Protein AF-C6SZW9-F1 (afdb_monomer)

pLDDT: mean 79.74, std 13.49, range [48.38, 97.56]

Sequence (82 aa):
MADDFEFADKVPPSFDRAGSKGFNPALIVLLLVGGLLLTFLIGNYVLYTYAQKTLPPRKKKPVSKKKMKKERLKQGVSAPGE

Organism: Glycine max (NCBI:txid3847)

Radius of gyration: 36.49 Å; Cα contacts (8 Å, |Δi|>4): 7; chains: 1; bounding box: 55×39×103 Å

Foldseek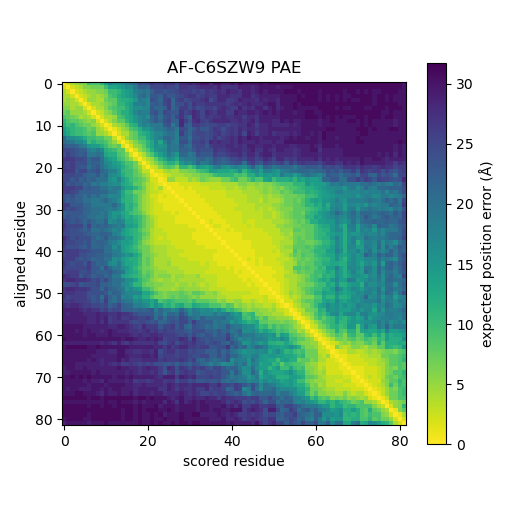 3Di:
DVVVVVVVVVDPPDPCVVPCPDDDVVVVVCCVVVVVVVCVVVVVVVVVVVCVVVPDDPPDDPDPPVNVVVVCVVVVPDDPPD

InterPro domains:
  IPR006779 DNA binding protein S1FA [PF04689] (19-82)
  IPR006779 DNA binding protein S1FA [PTHR35298] (7-82)

Mean predicted aligned error: 17.08 Å

Solvent-accessible surface area (backbone atoms only — not comparable to full-atom values): 5258 Å² total; per-residue (Å²): 126,71,73,67,62,64,58,68,78,63,66,72,86,60,77,73,74,68,59,84,74,69,80,54,68,68,58,54,50,48,50,52,54,51,47,51,51,50,50,50,52,52,51,49,51,53,50,50,54,50,47,63,74,67,51,73,80,73,81,69,75,85,68,54,69,69,57,50,52,55,51,37,56,74,70,67,54,72,72,95,84,123

Structure (mmCIF, N/CA/C/O backbone):
data_AF-C6SZW9-F1
#
_entry.id   AF-C6SZW9-F1
#
loop_
_atom_site.group_PDB
_atom_site.id
_atom_site.type_symbol
_atom_site.label_atom_id
_atom_site.label_alt_id
_atom_site.label_comp_id
_atom_site.label_asym_id
_atom_site.label_entity_id
_atom_site.label_seq_id
_atom_site.pdbx_PDB_ins_code
_atom_site.Cartn_x
_atom_site.Cartn_y
_atom_site.Cartn_z
_atom_site.occupancy
_atom_site.B_iso_or_equiv
_atom_site.auth_seq_id
_atom_site.auth_comp_id
_atom_site.auth_asym_id
_atom_site.auth_atom_id
_atom_site.pdbx_PDB_model_num
ATOM 1 N N . MET A 1 1 ? 5.322 32.267 -63.410 1.00 60.69 1 MET A N 1
ATOM 2 C CA . MET A 1 1 ? 6.199 31.134 -63.038 1.00 60.69 1 MET A CA 1
ATOM 3 C C . MET A 1 1 ? 7.134 31.453 -61.873 1.00 60.69 1 MET A C 1
ATOM 5 O O . MET A 1 1 ? 7.688 30.511 -61.337 1.00 60.69 1 MET A O 1
ATOM 9 N N . ALA A 1 2 ? 7.320 32.718 -61.461 1.00 63.59 2 ALA A N 1
ATOM 10 C CA . ALA A 1 2 ? 8.069 33.046 -60.239 1.00 63.59 2 ALA A CA 1
ATOM 11 C C . ALA A 1 2 ? 7.212 32.905 -58.963 1.00 63.59 2 ALA A C 1
ATOM 13 O O . ALA A 1 2 ? 7.737 32.560 -57.911 1.00 63.59 2 ALA A O 1
ATOM 14 N N . ASP A 1 3 ? 5.894 33.087 -59.079 1.00 63.72 3 ASP A N 1
ATOM 15 C CA . ASP A 1 3 ? 4.966 33.091 -57.938 1.00 63.72 3 ASP A CA 1
ATOM 16 C C . ASP A 1 3 ? 4.702 31.690 -57.349 1.00 63.72 3 ASP A C 1
ATOM 18 O O . ASP A 1 3 ? 4.313 31.560 -56.190 1.00 63.72 3 ASP A O 1
ATOM 22 N N . ASP A 1 4 ? 4.970 30.626 -58.117 1.00 62.19 4 ASP A N 1
ATOM 23 C CA . ASP A 1 4 ? 4.804 29.236 -57.668 1.00 62.19 4 ASP A CA 1
ATOM 24 C C . ASP A 1 4 ? 5.937 28.773 -56.731 1.00 62.19 4 ASP A C 1
ATOM 26 O O . ASP A 1 4 ? 5.742 27.879 -55.906 1.00 62.19 4 ASP A O 1
ATOM 30 N N . PHE A 1 5 ? 7.122 29.390 -56.818 1.00 62.62 5 PHE A N 1
ATOM 31 C CA . PHE A 1 5 ? 8.280 29.016 -55.997 1.00 62.62 5 PHE A CA 1
ATOM 32 C C . PHE A 1 5 ? 8.220 29.608 -54.583 1.00 62.62 5 PHE A C 1
ATOM 34 O O . PHE A 1 5 ? 8.722 28.994 -53.646 1.00 62.62 5 PHE A O 1
ATOM 41 N N . GLU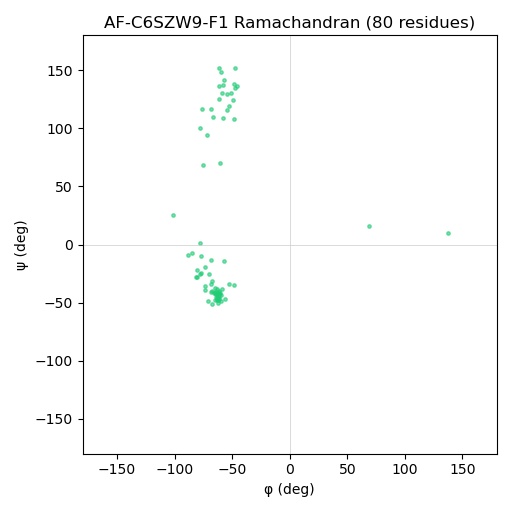 A 1 6 ? 7.568 30.759 -54.397 1.00 64.69 6 GLU A N 1
ATOM 42 C CA . GLU A 1 6 ? 7.497 31.438 -53.095 1.00 64.69 6 GLU A CA 1
ATOM 43 C C . GLU A 1 6 ? 6.472 30.791 -52.140 1.00 64.69 6 GLU A C 1
ATOM 45 O O . GLU A 1 6 ? 6.614 30.844 -50.917 1.00 64.69 6 GLU A O 1
ATOM 50 N N . PHE A 1 7 ? 5.449 30.118 -52.682 1.00 62.47 7 PHE A N 1
ATOM 51 C CA . PHE A 1 7 ? 4.442 29.410 -51.882 1.00 62.47 7 PHE A CA 1
ATOM 52 C C . PHE A 1 7 ? 4.914 28.027 -51.397 1.00 62.47 7 PHE A C 1
ATOM 54 O O . PHE A 1 7 ? 4.405 27.524 -50.392 1.00 62.47 7 PHE A O 1
ATOM 61 N N . ALA A 1 8 ? 5.912 27.429 -52.058 1.00 62.88 8 ALA A N 1
ATOM 62 C CA . ALA A 1 8 ? 6.480 26.131 -51.685 1.00 62.88 8 ALA A CA 1
ATOM 63 C C . ALA A 1 8 ? 7.303 26.177 -50.380 1.00 62.88 8 ALA A C 1
ATOM 65 O O . ALA A 1 8 ? 7.371 25.176 -49.669 1.00 62.88 8 ALA A O 1
ATOM 66 N N . ASP A 1 9 ? 7.853 27.340 -50.017 1.00 66.06 9 ASP A N 1
ATOM 67 C CA . ASP A 1 9 ? 8.589 27.542 -48.757 1.00 66.06 9 ASP A CA 1
ATOM 68 C C . ASP A 1 9 ? 7.676 27.881 -47.562 1.00 66.06 9 ASP A C 1
ATOM 70 O O . ASP A 1 9 ? 8.115 27.905 -46.411 1.00 66.06 9 ASP A O 1
ATOM 74 N N . LYS A 1 10 ? 6.375 28.098 -47.804 1.00 67.88 10 LYS A N 1
ATOM 75 C CA . LYS A 1 10 ? 5.374 28.456 -46.783 1.00 67.88 10 LYS A CA 1
ATOM 76 C C . LYS A 1 10 ? 4.496 27.287 -46.329 1.00 67.88 10 LYS A C 1
ATOM 78 O O . LYS A 1 10 ? 3.388 27.497 -45.836 1.00 67.88 10 LYS A O 1
ATOM 83 N N . VAL A 1 11 ? 4.982 26.052 -46.451 1.00 68.75 11 VAL A N 1
ATOM 84 C CA . VAL A 1 11 ? 4.276 24.877 -45.919 1.00 68.75 11 VAL A CA 1
ATOM 85 C C . VAL A 1 11 ? 4.304 24.937 -44.383 1.00 68.75 11 VAL A C 1
ATOM 87 O O . VAL A 1 11 ? 5.392 24.896 -43.797 1.00 68.75 11 VAL 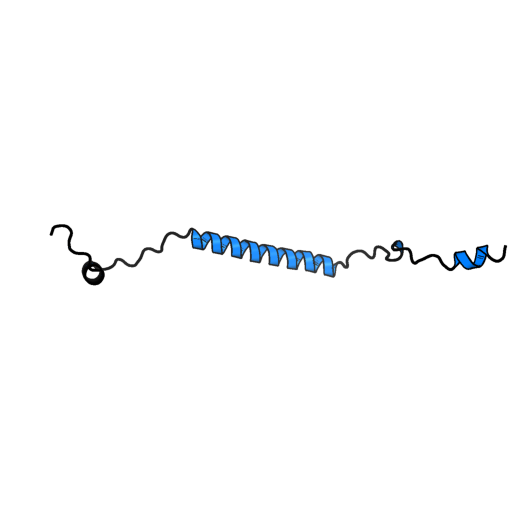A O 1
ATOM 90 N N . PRO A 1 12 ? 3.144 25.046 -43.701 1.00 71.69 12 PRO A N 1
ATOM 91 C CA . PRO A 1 12 ? 3.100 25.072 -42.244 1.00 71.69 12 PRO A CA 1
ATOM 92 C C . PRO A 1 12 ? 3.714 23.781 -41.687 1.00 71.69 12 PRO A C 1
ATOM 94 O O . PRO A 1 12 ? 3.617 22.735 -42.333 1.00 71.69 12 PRO A O 1
ATOM 97 N N . PRO A 1 13 ? 4.359 23.818 -40.507 1.00 70.81 13 PRO A N 1
ATOM 98 C CA . PRO A 1 13 ? 4.930 22.618 -39.916 1.00 70.81 13 PRO A CA 1
ATOM 99 C C . PRO A 1 13 ? 3.821 21.578 -39.728 1.00 70.81 13 PRO A C 1
ATOM 101 O O . PRO A 1 13 ? 2.944 21.737 -38.881 1.00 70.81 13 PRO A O 1
ATOM 104 N N . SER A 1 14 ? 3.851 20.518 -40.534 1.00 66.62 14 SER A N 1
ATOM 105 C CA . SER A 1 14 ? 3.003 19.350 -40.351 1.00 66.62 14 SER A CA 1
ATOM 106 C C . SER A 1 14 ? 3.292 18.758 -38.972 1.00 66.62 14 SER A C 1
ATOM 108 O O . SER A 1 14 ? 4.454 18.542 -38.607 1.00 66.62 14 SER A O 1
ATOM 110 N N . PHE A 1 15 ? 2.232 18.495 -38.202 1.00 65.19 15 PHE A N 1
ATOM 111 C CA . PHE A 1 15 ? 2.311 17.873 -36.874 1.00 65.19 15 PHE A CA 1
ATOM 112 C C . PHE A 1 15 ? 3.014 16.501 -36.902 1.00 65.19 15 PHE A C 1
ATOM 114 O O . PHE A 1 15 ? 3.481 16.023 -35.871 1.00 65.19 15 PHE A O 1
ATOM 121 N N . ASP A 1 16 ? 3.193 15.923 -38.091 1.00 61.75 16 ASP A N 1
ATOM 122 C CA . ASP A 1 16 ? 3.908 14.672 -38.347 1.00 61.75 16 ASP A CA 1
ATOM 123 C C . ASP A 1 16 ? 5.429 14.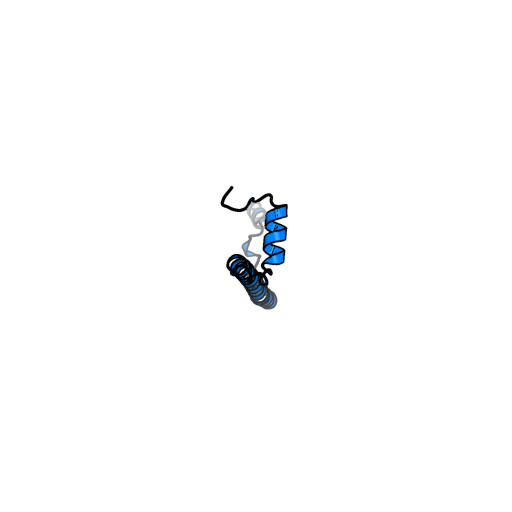753 -38.103 1.00 61.75 16 ASP A C 1
ATOM 125 O O . ASP A 1 16 ? 6.097 13.723 -38.011 1.00 61.75 16 ASP A O 1
ATOM 129 N N . ARG A 1 17 ? 6.009 15.959 -37.956 1.00 56.69 17 ARG A N 1
ATOM 130 C CA . ARG A 1 17 ? 7.438 16.130 -37.615 1.00 56.69 17 ARG A CA 1
ATOM 131 C C . ARG A 1 17 ? 7.759 15.887 -36.141 1.00 56.69 17 ARG A C 1
ATOM 133 O O . ARG A 1 17 ? 8.937 15.767 -35.798 1.00 56.69 17 ARG A O 1
ATOM 140 N N . ALA A 1 18 ? 6.754 15.743 -35.278 1.00 57.69 18 ALA A N 1
ATOM 141 C CA . ALA A 1 18 ? 6.944 15.110 -33.978 1.00 57.69 18 ALA A CA 1
ATOM 142 C C . ALA A 1 18 ? 7.056 13.595 -34.201 1.00 57.69 18 ALA A C 1
ATOM 144 O O . ALA A 1 18 ? 6.150 12.835 -33.867 1.00 57.69 18 ALA A O 1
ATOM 145 N N . GLY A 1 19 ? 8.160 13.173 -34.832 1.00 53.78 19 GLY A N 1
ATOM 146 C CA . GLY A 1 19 ? 8.458 11.772 -35.087 1.00 53.78 19 GLY A CA 1
ATOM 147 C C . GLY A 1 19 ? 8.196 10.966 -33.824 1.00 53.78 19 GLY A C 1
ATOM 148 O O . GLY A 1 19 ? 8.528 11.422 -32.728 1.00 53.78 19 GLY A O 1
ATOM 149 N N . SER A 1 20 ? 7.561 9.805 -33.988 1.00 59.09 20 SER A N 1
ATOM 150 C CA . SER A 1 20 ? 7.180 8.867 -32.935 1.00 59.09 20 SER A CA 1
ATOM 151 C C . SER A 1 20 ? 8.414 8.364 -32.179 1.00 59.09 20 SER A C 1
ATOM 153 O O . SER A 1 20 ? 8.841 7.217 -32.313 1.00 59.09 20 SER A O 1
ATOM 155 N N . LYS A 1 21 ? 9.039 9.241 -31.397 1.00 69.38 21 LYS A N 1
ATOM 156 C CA . LYS A 1 21 ? 10.085 8.906 -30.452 1.00 69.38 21 LYS A CA 1
ATOM 157 C C . LYS A 1 21 ? 9.344 8.177 -29.347 1.00 69.38 21 LYS A C 1
ATOM 159 O O . LYS A 1 21 ? 8.703 8.806 -28.511 1.00 69.38 21 LYS A O 1
ATOM 164 N N . GLY A 1 22 ? 9.321 6.849 -29.463 1.00 75.12 22 GLY A N 1
ATOM 165 C CA . GLY A 1 22 ? 8.610 5.968 -28.546 1.00 75.12 22 GLY A CA 1
ATOM 166 C C . GLY A 1 22 ? 8.904 6.334 -27.093 1.00 75.12 22 GLY A C 1
ATOM 167 O O . GLY A 1 22 ? 9.958 6.894 -26.778 1.00 75.12 22 GLY A O 1
ATOM 168 N N . PHE A 1 23 ? 7.951 6.049 -26.208 1.00 80.50 23 PHE A N 1
ATOM 169 C CA . PHE A 1 23 ? 8.097 6.359 -24.791 1.00 80.50 23 PHE A CA 1
ATOM 170 C C . PHE A 1 23 ? 9.422 5.811 -24.252 1.00 80.50 23 PHE A C 1
ATOM 172 O O . PHE A 1 23 ? 9.756 4.645 -24.458 1.00 80.50 23 PHE A O 1
ATOM 179 N N . ASN A 1 24 ? 10.179 6.669 -23.561 1.00 86.88 24 ASN A N 1
ATOM 180 C CA . ASN A 1 24 ? 11.423 6.272 -22.912 1.00 86.88 24 ASN A CA 1
ATOM 181 C C . ASN A 1 24 ? 11.133 5.075 -21.984 1.00 86.88 24 ASN A C 1
ATOM 183 O O . ASN A 1 24 ? 10.211 5.178 -21.167 1.00 86.88 24 ASN A O 1
ATOM 187 N N . PRO A 1 25 ? 11.896 3.967 -22.061 1.00 90.88 25 PRO A N 1
ATOM 188 C CA . PRO A 1 25 ? 11.681 2.806 -21.200 1.00 90.88 25 PRO A CA 1
ATOM 189 C C . PRO A 1 25 ? 11.646 3.177 -19.712 1.00 90.88 25 PRO A C 1
ATOM 191 O O . PRO A 1 25 ? 10.840 2.624 -18.970 1.00 90.88 25 PRO A O 1
ATOM 194 N N . ALA A 1 26 ? 12.427 4.171 -19.276 1.00 91.62 26 ALA A N 1
ATOM 195 C CA . ALA A 1 26 ? 12.392 4.661 -17.899 1.00 91.62 26 ALA A CA 1
ATOM 196 C C . ALA A 1 26 ? 11.029 5.266 -17.513 1.00 91.62 26 ALA A C 1
ATOM 198 O O . ALA A 1 26 ? 10.554 5.038 -16.402 1.00 91.62 26 ALA A O 1
ATOM 199 N N . LEU A 1 27 ? 10.373 5.995 -18.426 1.00 93.06 27 LEU A N 1
ATOM 200 C CA . LEU A 1 27 ? 9.032 6.542 -18.189 1.00 93.06 27 LEU A CA 1
ATOM 201 C C . LEU A 1 27 ? 7.986 5.431 -18.111 1.00 93.06 27 LEU A C 1
ATOM 203 O O . LEU A 1 27 ? 7.123 5.471 -17.238 1.00 93.06 27 LEU A O 1
ATOM 207 N N . ILE A 1 28 ? 8.084 4.422 -18.982 1.00 93.19 28 ILE A N 1
ATOM 208 C CA . ILE A 1 28 ? 7.194 3.254 -18.946 1.00 93.19 28 ILE A CA 1
ATOM 209 C C . ILE A 1 28 ? 7.335 2.541 -17.599 1.00 93.19 28 ILE A C 1
ATOM 211 O O . ILE A 1 28 ? 6.337 2.280 -16.933 1.00 93.19 28 ILE A O 1
ATOM 215 N N . VAL A 1 29 ? 8.569 2.280 -17.159 1.00 94.94 29 VAL A N 1
ATOM 216 C CA . VAL A 1 29 ? 8.837 1.639 -15.865 1.00 94.94 29 VAL A CA 1
ATOM 217 C C . VAL A 1 29 ? 8.311 2.487 -14.706 1.00 94.94 29 VAL A C 1
ATOM 219 O O . VAL A 1 29 ? 7.672 1.941 -13.809 1.00 94.94 29 VAL A O 1
ATOM 222 N N . LEU A 1 30 ? 8.502 3.810 -14.729 1.00 94.44 30 LEU A N 1
ATOM 223 C CA . LEU A 1 30 ? 7.988 4.705 -13.689 1.00 94.44 30 LEU A CA 1
ATOM 224 C C . LEU A 1 30 ? 6.457 4.672 -13.606 1.00 94.44 30 LEU A C 1
ATOM 226 O O . LEU A 1 30 ? 5.912 4.612 -12.506 1.00 94.44 30 LEU A O 1
ATOM 230 N N . LEU A 1 31 ? 5.763 4.673 -14.746 1.00 95.06 31 LEU A N 1
ATOM 231 C CA . LEU A 1 31 ? 4.304 4.569 -14.785 1.00 95.06 31 LEU A CA 1
ATOM 232 C C . LEU A 1 31 ? 3.813 3.200 -14.312 1.00 95.06 31 LEU A C 1
ATOM 234 O O . LEU A 1 31 ? 2.836 3.136 -13.572 1.00 9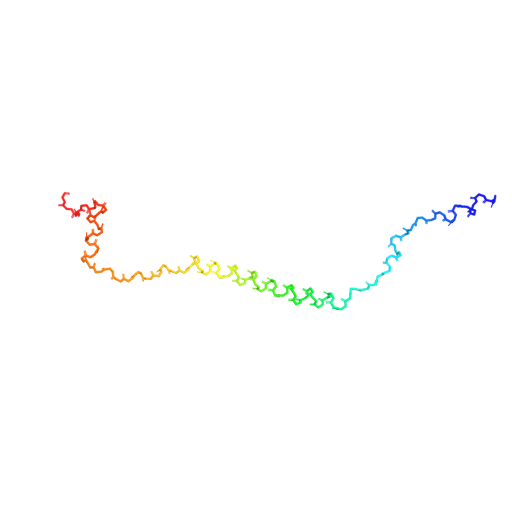5.06 31 LEU A O 1
ATOM 238 N N . LEU A 1 32 ? 4.495 2.116 -14.684 1.00 96.31 32 LEU A N 1
ATOM 239 C CA . LEU A 1 32 ? 4.125 0.770 -14.251 1.00 96.31 32 LEU A CA 1
ATOM 240 C C . LEU A 1 32 ? 4.336 0.583 -12.747 1.00 96.31 32 LEU A C 1
ATOM 242 O O . LEU A 1 32 ? 3.414 0.170 -12.050 1.00 96.31 32 LEU A O 1
ATOM 246 N N . VAL A 1 33 ? 5.517 0.920 -12.226 1.00 96.75 33 VAL A N 1
ATOM 247 C CA . VAL A 1 33 ? 5.836 0.753 -10.800 1.00 96.75 33 VAL A CA 1
ATOM 248 C C . VAL A 1 33 ? 5.060 1.759 -9.954 1.00 96.75 33 VAL A C 1
ATOM 250 O O . VAL A 1 33 ? 4.417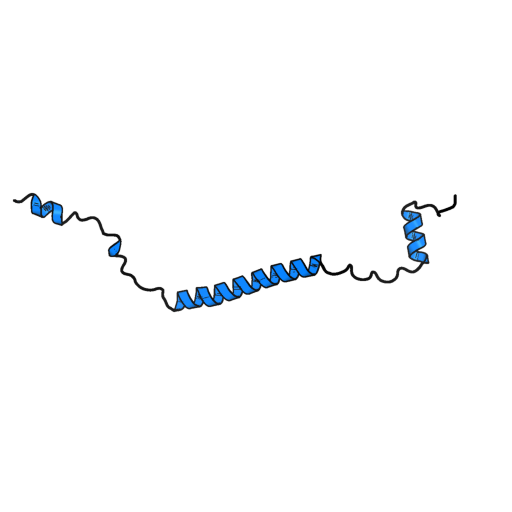 1.377 -8.978 1.00 96.75 33 VAL A O 1
ATOM 253 N N . GLY A 1 34 ? 5.070 3.036 -10.340 1.00 97.00 34 GLY A N 1
ATOM 254 C CA . GLY A 1 34 ? 4.348 4.093 -9.638 1.00 97.00 34 GLY A CA 1
ATOM 255 C C . GLY A 1 34 ? 2.836 3.884 -9.679 1.00 97.00 34 GLY A C 1
ATOM 256 O O . GLY A 1 34 ? 2.176 4.009 -8.652 1.00 97.00 34 GLY A O 1
ATOM 257 N N . GLY A 1 35 ? 2.290 3.490 -10.832 1.00 96.81 35 GLY A N 1
ATOM 258 C CA . GLY A 1 35 ? 0.873 3.172 -10.993 1.00 96.81 35 GLY A CA 1
ATOM 259 C C . GLY A 1 35 ? 0.452 1.940 -10.196 1.00 96.81 35 GLY A C 1
ATOM 260 O O . GLY A 1 35 ? -0.590 1.969 -9.539 1.00 96.81 35 GLY 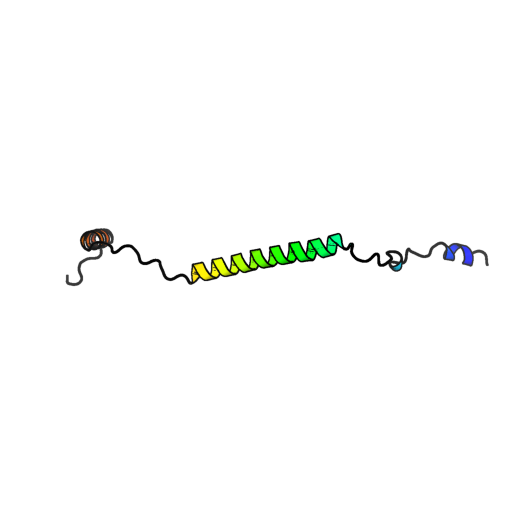A O 1
ATOM 261 N N . LEU A 1 36 ? 1.273 0.885 -10.181 1.00 97.12 36 LEU A N 1
ATOM 262 C CA . LEU A 1 36 ? 1.015 -0.309 -9.376 1.00 97.12 36 LEU A CA 1
ATOM 263 C C . LEU A 1 36 ? 1.014 0.019 -7.880 1.00 97.12 36 LEU A C 1
ATOM 265 O O . LEU A 1 36 ? 0.079 -0.363 -7.178 1.00 97.12 36 LEU A O 1
ATOM 269 N N . LEU A 1 37 ? 2.015 0.765 -7.399 1.00 97.44 37 LEU A N 1
ATOM 270 C CA . LEU A 1 37 ? 2.079 1.206 -6.005 1.00 97.44 37 LEU A CA 1
ATOM 271 C C . LEU A 1 37 ? 0.883 2.087 -5.649 1.00 97.44 37 LEU A C 1
ATOM 273 O O . LEU A 1 37 ? 0.229 1.845 -4.639 1.00 97.44 37 LEU A O 1
ATOM 277 N N . LEU A 1 38 ? 0.550 3.071 -6.486 1.00 96.88 38 LEU A N 1
ATOM 278 C CA . LEU A 1 38 ? -0.574 3.968 -6.239 1.00 96.88 38 LEU A CA 1
ATOM 279 C C . LEU A 1 38 ? -1.903 3.202 -6.182 1.00 96.88 38 LEU A C 1
ATOM 281 O O . LEU A 1 38 ? -2.679 3.389 -5.248 1.00 96.88 38 LEU A O 1
ATOM 285 N N . THR A 1 39 ? -2.132 2.285 -7.125 1.00 96.75 39 THR A N 1
ATOM 286 C CA . THR A 1 39 ? -3.324 1.422 -7.146 1.00 96.75 39 THR A CA 1
ATOM 287 C C . THR A 1 39 ? -3.378 0.524 -5.911 1.00 96.75 39 THR A C 1
ATOM 289 O O . THR A 1 39 ? -4.434 0.397 -5.292 1.00 96.75 39 THR A O 1
ATOM 292 N N . PHE A 1 40 ? -2.244 -0.057 -5.504 1.00 97.06 40 PHE A N 1
ATOM 293 C CA . PHE A 1 40 ? -2.147 -0.877 -4.297 1.00 97.06 40 PHE A CA 1
ATOM 294 C C . PHE A 1 40 ? -2.464 -0.070 -3.032 1.00 97.06 40 PHE A C 1
ATOM 296 O O . PHE A 1 40 ? -3.248 -0.527 -2.203 1.00 97.06 40 PHE A O 1
ATOM 303 N N . LEU A 1 41 ? -1.920 1.144 -2.895 1.00 97.25 41 LEU A N 1
ATOM 304 C CA . LEU A 1 41 ? -2.172 2.022 -1.749 1.00 97.25 41 LEU A CA 1
ATOM 305 C C .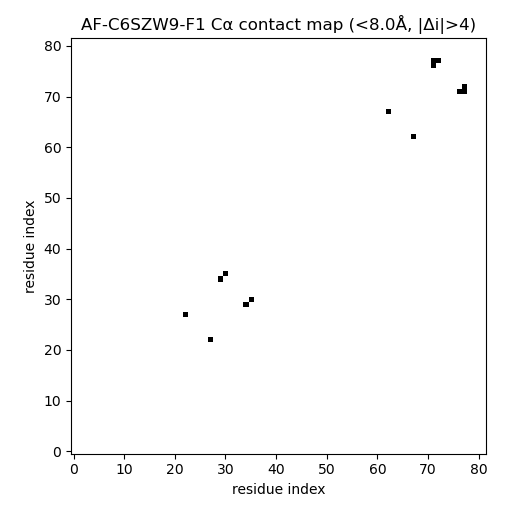 LEU A 1 41 ? -3.641 2.454 -1.684 1.00 97.25 41 LEU A C 1
ATOM 307 O O . LEU A 1 41 ? -4.258 2.347 -0.625 1.00 97.25 41 LEU A O 1
ATOM 311 N N . ILE A 1 42 ? -4.213 2.907 -2.804 1.00 97.31 42 ILE A N 1
ATOM 312 C CA . ILE A 1 42 ? -5.619 3.329 -2.870 1.00 97.31 42 ILE A CA 1
ATOM 313 C C . ILE A 1 42 ? -6.536 2.142 -2.567 1.00 97.31 42 ILE A C 1
ATOM 315 O O . ILE A 1 42 ? -7.421 2.252 -1.720 1.00 97.31 42 ILE A O 1
ATOM 319 N N . GLY A 1 43 ? -6.300 0.991 -3.203 1.00 96.62 43 GLY A N 1
ATOM 320 C CA . GLY A 1 43 ? -7.072 -0.226 -2.966 1.00 96.62 43 GLY A CA 1
ATOM 321 C C . GLY A 1 43 ? -6.995 -0.687 -1.509 1.00 96.62 43 GLY A C 1
ATOM 322 O O . GLY A 1 43 ? -8.024 -0.992 -0.906 1.00 96.62 43 GLY A O 1
ATOM 323 N N . ASN A 1 44 ? -5.801 -0.666 -0.908 1.00 97.56 44 ASN A N 1
ATOM 324 C CA . ASN A 1 44 ? -5.607 -1.022 0.496 1.00 97.56 44 ASN A CA 1
ATOM 325 C C . ASN A 1 44 ? -6.319 -0.041 1.434 1.00 97.56 44 ASN A C 1
ATOM 327 O O . ASN A 1 44 ? -6.985 -0.469 2.374 1.00 97.56 44 ASN A O 1
ATOM 331 N N . TYR A 1 45 ? -6.252 1.259 1.145 1.00 96.44 45 TYR A N 1
ATOM 332 C CA . TYR A 1 45 ? -6.930 2.283 1.932 1.00 96.44 45 TYR A CA 1
ATOM 333 C C . TYR A 1 45 ? -8.457 2.137 1.875 1.00 96.44 45 TYR A C 1
ATOM 335 O O . TYR A 1 45 ? -9.131 2.161 2.909 1.00 96.44 45 TYR A O 1
ATOM 343 N N . VAL A 1 46 ? -9.023 1.923 0.685 1.00 96.56 46 VAL A N 1
ATOM 344 C CA . VAL A 1 46 ? -10.464 1.683 0.512 1.00 96.56 46 VAL A CA 1
ATOM 345 C C . VAL A 1 46 ? -10.888 0.405 1.238 1.00 96.56 46 VAL A C 1
ATOM 347 O O . VAL A 1 46 ? -11.871 0.413 1.977 1.00 96.56 46 VAL A O 1
ATOM 350 N N . LEU A 1 47 ? -10.122 -0.680 1.110 1.00 95.06 47 LEU A N 1
ATOM 351 C CA . LEU A 1 47 ? -10.427 -1.936 1.792 1.00 95.06 47 LEU A CA 1
ATOM 352 C C . LEU A 1 47 ? -10.324 -1.806 3.319 1.00 95.06 47 LEU A C 1
ATOM 354 O O . LEU A 1 47 ? -11.187 -2.303 4.040 1.00 95.06 47 LEU A O 1
ATOM 358 N N . TYR A 1 48 ? -9.312 -1.097 3.819 1.00 93.81 48 TYR A N 1
ATOM 359 C CA . TYR A 1 48 ? -9.132 -0.821 5.242 1.00 93.81 48 TYR A CA 1
ATOM 360 C C . TYR A 1 48 ? -10.291 -0.001 5.809 1.00 93.81 48 TYR A C 1
ATOM 362 O O . TYR A 1 48 ? -10.860 -0.355 6.842 1.00 93.81 48 TYR A O 1
ATOM 370 N N . THR A 1 49 ? -10.683 1.074 5.121 1.00 93.75 49 THR A N 1
ATOM 371 C CA . THR A 1 49 ? -11.815 1.909 5.543 1.00 93.75 49 THR A CA 1
ATOM 372 C C . THR A 1 49 ? -13.137 1.147 5.491 1.00 93.75 49 THR A C 1
ATOM 374 O O . THR A 1 49 ? -13.955 1.298 6.400 1.00 93.75 49 THR A O 1
ATOM 377 N N . TYR A 1 50 ? -13.342 0.286 4.492 1.00 93.62 50 TYR A N 1
ATOM 378 C CA . TYR A 1 50 ? -14.502 -0.601 4.429 1.00 93.62 50 TYR A CA 1
ATOM 379 C C . TYR A 1 50 ? -14.523 -1.578 5.607 1.00 93.62 50 TYR A C 1
ATOM 381 O O . TYR A 1 50 ? -15.510 -1.639 6.343 1.00 93.62 50 TYR A O 1
ATOM 389 N N . ALA A 1 51 ? -13.404 -2.266 5.851 1.00 91.56 51 ALA A N 1
ATOM 390 C CA . ALA A 1 51 ? -13.268 -3.198 6.960 1.00 91.56 51 ALA A CA 1
ATOM 391 C C . ALA A 1 51 ? -13.580 -2.507 8.291 1.00 91.56 51 ALA A C 1
ATOM 393 O O . ALA A 1 51 ? -14.404 -3.012 9.048 1.00 91.56 51 ALA A O 1
ATOM 394 N N . GLN A 1 52 ? -13.026 -1.315 8.541 1.00 89.12 52 GLN A N 1
ATOM 395 C CA . GLN A 1 52 ? -13.302 -0.554 9.761 1.00 89.12 52 GLN A CA 1
ATOM 396 C C . GLN A 1 52 ? -14.780 -0.219 9.967 1.00 89.12 52 GLN A C 1
ATOM 398 O O . GLN A 1 52 ? -15.249 -0.272 11.102 1.00 89.12 52 GLN A O 1
ATOM 403 N N . LYS A 1 53 ? -15.518 0.102 8.898 1.00 86.44 53 LYS A N 1
ATOM 404 C CA . LYS A 1 53 ? -16.964 0.362 8.982 1.00 86.44 53 LYS A CA 1
ATOM 405 C C . LYS A 1 53 ? -17.758 -0.903 9.305 1.00 86.44 53 LYS A C 1
ATOM 407 O O . LYS A 1 53 ? -18.764 -0.825 10.000 1.00 86.44 53 LYS A O 1
ATOM 412 N N . THR A 1 54 ? -17.300 -2.056 8.818 1.00 87.75 54 THR A N 1
ATOM 413 C CA . THR A 1 54 ? -17.941 -3.362 9.050 1.00 87.75 54 THR A CA 1
ATOM 414 C C . THR A 1 54 ? -17.462 -4.080 10.309 1.00 87.75 54 THR A C 1
ATOM 416 O O . THR A 1 54 ? -18.034 -5.105 10.679 1.00 87.75 54 THR A O 1
ATOM 419 N N . LEU A 1 55 ? -16.411 -3.578 10.968 1.00 79.88 55 LEU A N 1
ATOM 420 C CA . LEU A 1 55 ? -15.889 -4.208 12.170 1.00 79.88 55 LEU A CA 1
ATOM 421 C C . LEU A 1 55 ? -16.989 -4.204 13.238 1.00 79.88 55 LEU A C 1
ATOM 423 O O . LEU A 1 55 ? -17.509 -3.137 13.580 1.00 79.88 55 LEU A O 1
ATOM 427 N N . PRO A 1 56 ? -17.336 -5.376 13.797 1.00 80.50 56 PRO A N 1
ATOM 428 C CA . PRO A 1 56 ? -18.331 -5.441 14.849 1.00 80.50 56 PRO A CA 1
ATOM 429 C C . PRO A 1 56 ? -17.880 -4.550 16.011 1.00 80.50 56 PRO A C 1
ATOM 431 O O . PRO A 1 56 ? -16.679 -4.503 16.319 1.00 80.50 56 PRO A O 1
ATOM 434 N N . PRO A 1 57 ? -18.812 -3.835 16.670 1.00 78.75 57 PRO A N 1
ATOM 435 C CA . PRO A 1 57 ? -18.472 -2.949 17.770 1.00 78.75 57 PRO A CA 1
ATOM 436 C C . PRO A 1 57 ? -17.652 -3.737 18.784 1.00 78.75 57 PRO A C 1
ATOM 438 O O . PRO A 1 57 ? -18.106 -4.760 19.306 1.00 78.75 57 PRO A O 1
ATOM 441 N N . ARG A 1 58 ? -16.413 -3.283 19.026 1.00 76.12 58 ARG A N 1
ATOM 442 C CA . ARG A 1 58 ? -15.502 -3.942 19.968 1.00 76.12 58 ARG A CA 1
ATOM 443 C C . ARG A 1 58 ? -16.266 -4.175 21.261 1.00 76.12 58 ARG A C 1
ATOM 445 O O . ARG A 1 58 ? -16.810 -3.219 21.820 1.00 76.12 58 ARG A O 1
ATOM 452 N N . LYS A 1 59 ? -16.320 -5.436 21.711 1.00 68.88 59 LYS A N 1
ATOM 453 C CA . LYS A 1 59 ? -16.986 -5.811 22.963 1.00 68.88 59 LYS A CA 1
ATOM 454 C C . LYS A 1 59 ? -16.493 -4.858 24.048 1.00 68.88 59 LYS A C 1
ATOM 456 O O . LYS A 1 59 ? -15.324 -4.896 24.435 1.00 68.88 59 LYS A O 1
ATOM 461 N N . LYS A 1 60 ? -17.366 -3.947 24.488 1.00 68.12 60 LYS A N 1
ATOM 462 C CA . LYS A 1 60 ? -17.050 -3.044 25.595 1.00 68.12 60 LYS A CA 1
ATOM 463 C C . LYS A 1 60 ? -16.714 -3.934 26.790 1.00 68.12 60 LYS A C 1
ATOM 465 O O . LYS A 1 60 ? -17.396 -4.937 27.006 1.00 68.12 60 LYS A O 1
ATOM 470 N N . LYS A 1 61 ? -15.657 -3.594 27.542 1.00 74.38 61 LYS A N 1
ATOM 471 C CA . LYS A 1 61 ? -15.316 -4.316 28.780 1.00 74.38 61 LYS A CA 1
ATOM 472 C C . LYS A 1 61 ? -16.595 -4.467 29.612 1.00 74.38 61 LYS A C 1
ATOM 474 O O . LYS A 1 61 ? -17.330 -3.476 29.706 1.00 74.38 61 LYS A O 1
ATOM 479 N N . PRO A 1 62 ? -16.881 -5.654 30.179 1.00 78.56 62 PRO A N 1
ATOM 480 C CA . PRO A 1 62 ? -18.100 -5.860 30.944 1.00 78.56 62 PRO A CA 1
ATOM 481 C C . PRO A 1 62 ? -18.173 -4.790 32.030 1.00 78.56 62 PRO A C 1
ATOM 483 O O . PRO A 1 62 ? -17.300 -4.673 32.892 1.00 78.56 62 PRO A O 1
ATOM 486 N N . VAL A 1 63 ? -19.188 -3.938 31.930 1.00 75.44 63 VAL A N 1
ATOM 487 C CA . VAL A 1 63 ? -19.407 -2.882 32.907 1.00 75.44 63 VAL A CA 1
ATOM 488 C C . VAL A 1 63 ? -20.008 -3.560 34.128 1.00 75.44 63 VAL A C 1
ATOM 490 O O . VAL A 1 63 ? -21.095 -4.128 34.046 1.00 75.44 63 VAL A O 1
ATOM 493 N N . SER A 1 64 ? -19.294 -3.523 35.258 1.00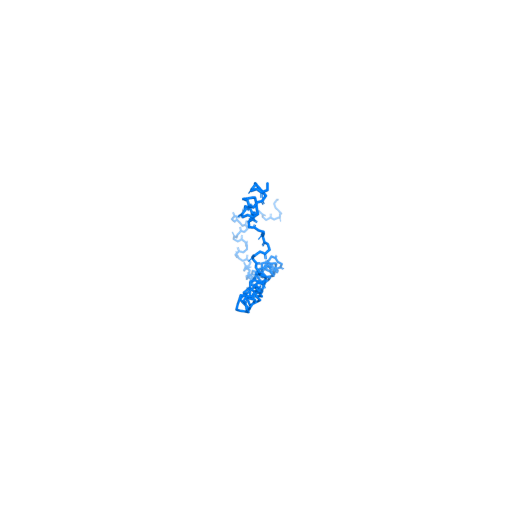 83.56 64 SER A N 1
ATOM 494 C CA . SER A 1 64 ? -19.818 -4.021 36.535 1.00 83.56 64 SER A CA 1
ATOM 495 C C . SER A 1 64 ? -21.223 -3.464 36.776 1.00 83.56 64 SER A C 1
ATOM 497 O O . SER A 1 64 ? -21.463 -2.271 36.557 1.00 83.56 64 SER A O 1
ATOM 499 N N . LYS A 1 65 ? -22.144 -4.307 37.264 1.00 81.31 65 LYS A N 1
ATOM 500 C CA . LYS A 1 65 ? -23.541 -3.934 37.552 1.00 81.31 65 LYS A CA 1
ATOM 501 C C . LYS A 1 65 ? -23.642 -2.629 38.359 1.00 81.31 65 LYS A C 1
ATOM 503 O O . LYS A 1 65 ? -24.514 -1.807 38.090 1.00 81.31 65 LYS A O 1
ATOM 508 N N . LYS A 1 66 ? -22.690 -2.378 39.272 1.00 83.31 66 LYS A N 1
ATOM 509 C CA . LYS A 1 66 ? -22.598 -1.137 40.066 1.00 83.31 66 LYS A CA 1
ATOM 510 C C . LYS A 1 66 ? -22.402 0.111 39.198 1.00 83.31 66 LYS A C 1
ATOM 512 O O . LYS A 1 66 ? -23.045 1.131 39.426 1.00 83.31 66 LYS A O 1
ATOM 517 N N . LYS A 1 67 ? -21.541 0.028 38.180 1.00 82.81 67 LYS A N 1
ATOM 518 C CA . LYS A 1 67 ? -21.284 1.129 37.242 1.00 82.81 67 LYS A CA 1
ATOM 519 C C . LYS A 1 67 ? -22.453 1.311 36.268 1.00 82.81 67 LYS A C 1
ATOM 521 O O . LYS A 1 67 ? -22.810 2.447 35.988 1.00 82.81 67 LYS A O 1
ATOM 526 N N . MET A 1 68 ? -23.109 0.226 35.847 1.00 80.00 68 MET A N 1
ATOM 527 C CA . MET A 1 68 ? -24.320 0.300 35.019 1.00 80.00 68 MET A CA 1
ATOM 528 C C . MET A 1 68 ? -25.480 0.991 35.755 1.00 80.00 68 MET A C 1
ATOM 530 O O . MET A 1 68 ? -26.114 1.874 35.186 1.00 80.00 68 MET A O 1
ATOM 534 N N . LYS A 1 69 ? -25.713 0.658 37.035 1.00 79.94 69 LYS A N 1
ATOM 535 C CA . LYS A 1 69 ? -26.721 1.334 37.871 1.00 79.94 69 LYS A CA 1
ATOM 536 C C . LYS A 1 69 ? -26.396 2.822 38.050 1.00 79.94 69 LYS A C 1
ATOM 538 O O . LYS A 1 69 ? -27.282 3.653 37.896 1.00 79.94 69 LYS A O 1
ATOM 543 N N . LYS A 1 70 ? -25.125 3.162 38.311 1.00 82.56 70 LYS A N 1
ATOM 544 C CA . LYS A 1 70 ? -24.672 4.557 38.465 1.00 82.56 70 LYS A CA 1
ATOM 545 C C . LYS A 1 70 ? -24.885 5.389 37.194 1.00 82.56 70 LYS A C 1
ATOM 547 O O . LYS A 1 70 ? -25.285 6.539 37.300 1.00 82.56 70 LYS A O 1
ATOM 552 N N . GLU A 1 71 ? -24.632 4.825 36.015 1.00 81.81 71 GLU A N 1
ATOM 553 C CA . GLU A 1 71 ? -24.856 5.527 34.743 1.00 81.81 71 GLU A CA 1
ATOM 554 C C . GLU A 1 71 ? -26.349 5.643 34.396 1.00 81.81 71 GLU A C 1
ATOM 556 O O . GLU A 1 71 ? -26.776 6.715 33.985 1.00 81.81 71 GLU A O 1
ATOM 561 N N . ARG A 1 72 ? -27.168 4.611 34.654 1.00 78.75 72 ARG A N 1
ATOM 562 C CA . ARG A 1 72 ? -28.633 4.691 34.481 1.00 78.75 72 ARG A CA 1
ATOM 563 C C . ARG A 1 72 ? -29.278 5.766 35.363 1.00 78.75 72 ARG A C 1
ATOM 565 O O . ARG A 1 72 ? -30.109 6.521 34.873 1.00 78.75 72 ARG A O 1
ATOM 572 N N . LEU A 1 73 ? -28.837 5.879 36.620 1.00 78.62 73 LEU A N 1
ATOM 573 C CA . LEU A 1 73 ? -29.272 6.936 37.544 1.00 78.62 73 LEU A CA 1
ATOM 574 C C . LEU A 1 73 ? -28.893 8.339 37.040 1.00 78.62 73 LEU A C 1
ATOM 576 O O . LEU A 1 73 ? -29.708 9.249 37.115 1.00 78.62 73 LEU A O 1
ATOM 580 N N . LYS A 1 74 ? -27.686 8.521 36.483 1.00 81.81 74 LYS A N 1
ATOM 581 C CA . LYS A 1 74 ? -27.272 9.804 35.877 1.00 81.81 74 LYS A CA 1
ATOM 582 C C . LYS A 1 74 ? -28.055 10.155 34.615 1.00 81.81 74 LYS A C 1
ATOM 584 O O . LYS A 1 74 ? -28.238 11.329 34.327 1.00 81.81 74 LYS A O 1
ATOM 589 N N . GLN A 1 75 ? -28.475 9.146 33.856 1.00 81.75 75 GLN A N 1
ATOM 590 C CA . GLN A 1 75 ? -29.306 9.316 32.665 1.00 81.75 75 GLN A CA 1
ATOM 591 C C . GLN A 1 75 ? -30.786 9.562 33.006 1.00 81.75 75 GLN A C 1
ATOM 593 O O . GLN A 1 75 ? -31.591 9.682 32.090 1.00 81.75 75 GLN A O 1
ATOM 598 N N . GLY A 1 76 ? -31.155 9.621 34.294 1.00 76.88 76 GLY A N 1
ATOM 599 C CA . GLY A 1 76 ? -32.537 9.840 34.726 1.00 76.88 76 GLY A CA 1
ATOM 600 C C . GLY A 1 76 ? -33.471 8.670 34.416 1.00 76.88 76 GLY A C 1
ATOM 601 O O . GLY A 1 76 ? -34.687 8.830 34.448 1.00 76.88 76 GLY A O 1
ATOM 602 N N . VAL A 1 77 ? -32.926 7.489 34.104 1.00 71.12 77 VAL A N 1
ATOM 603 C CA . VAL A 1 77 ? -33.736 6.304 33.818 1.00 71.12 77 VAL A CA 1
ATOM 604 C C . VAL A 1 77 ? -34.217 5.736 35.151 1.00 71.12 77 VAL A C 1
ATOM 606 O O . VAL A 1 77 ? -33.449 5.063 35.849 1.00 71.12 77 VAL A O 1
ATOM 609 N N . SER A 1 78 ? -35.470 6.034 35.507 1.00 68.25 78 SER A N 1
ATOM 610 C CA . SER A 1 78 ? -36.141 5.410 36.652 1.00 68.25 78 SER A CA 1
ATOM 611 C C . SER A 1 78 ? -36.252 3.894 36.446 1.00 68.25 78 SER A C 1
ATOM 613 O O . SER A 1 78 ? -36.225 3.389 35.318 1.00 68.25 78 SER A O 1
ATOM 615 N N . ALA A 1 79 ? -36.289 3.148 37.550 1.00 66.81 79 ALA A N 1
ATOM 616 C CA . ALA A 1 79 ? -36.458 1.705 37.503 1.00 66.81 79 ALA A CA 1
ATOM 617 C C . ALA A 1 79 ? -37.809 1.374 36.841 1.00 66.81 79 ALA A C 1
ATOM 619 O O . ALA A 1 79 ? -38.803 2.023 37.150 1.00 66.81 79 ALA A O 1
ATOM 620 N N . PRO A 1 80 ? -37.873 0.386 35.933 1.00 64.31 80 PRO A N 1
ATOM 621 C CA . PRO A 1 80 ? -39.145 -0.012 35.349 1.00 64.31 80 PRO A CA 1
ATOM 622 C C . PRO A 1 80 ? -40.002 -0.635 36.460 1.00 64.31 80 PRO A C 1
ATOM 624 O O . PRO A 1 80 ? -39.651 -1.709 36.953 1.00 64.31 80 PRO A O 1
ATOM 627 N N . GLY A 1 81 ? -41.064 0.056 36.885 1.00 67.38 81 GLY A N 1
ATOM 628 C CA . GLY A 1 81 ? -41.962 -0.407 37.950 1.00 67.38 81 GLY A CA 1
ATOM 629 C C . GLY A 1 81 ? -42.413 0.629 38.989 1.00 67.38 81 GLY A C 1
ATOM 630 O O . GLY A 1 81 ? -43.002 0.209 39.981 1.00 67.38 81 GLY A O 1
ATOM 631 N N . GLU A 1 82 ? -42.150 1.925 38.786 1.00 48.38 82 GLU A N 1
ATOM 632 C CA . GLU A 1 82 ? -42.965 3.012 39.369 1.00 48.38 82 GLU A CA 1
ATOM 633 C C . GLU A 1 82 ? -44.065 3.446 38.396 1.00 48.38 82 GLU A C 1
ATOM 635 O O . GLU A 1 82 ? -43.806 3.399 37.167 1.00 48.38 82 GLU A O 1
#

Secondary structure (DSSP, 8-state):
--HHHHHHTT----GGGS---PPPHHHHHHHHHHHHHHHHHHHHHHHHHHHHHHSPPP------HHHHHHHHHHTT---TT-